Protein AF-A0A2K2EUU9-F1 (afdb_monomer)

Secondary structure (DSSP, 8-state):
-EEEEEEEEEEEEEEEEETTEEEEEEEEEEEEEEEEE-TTT-TTSTT-EEEEEEEEEEEEEEEE---S---

Solvent-accessible surface area (backbone atoms only — not comparable to full-atom values): 4408 Å² total; per-residue (Å²): 115,52,78,50,76,48,77,50,76,48,80,50,73,50,79,48,78,57,91,54,38,36,38,39,41,40,41,37,42,36,40,37,38,36,40,49,39,59,81,89,63,53,101,83,38,97,82,61,53,74,50,75,47,77,48,76,48,76,47,78,49,76,49,71,66,84,74,96,71,8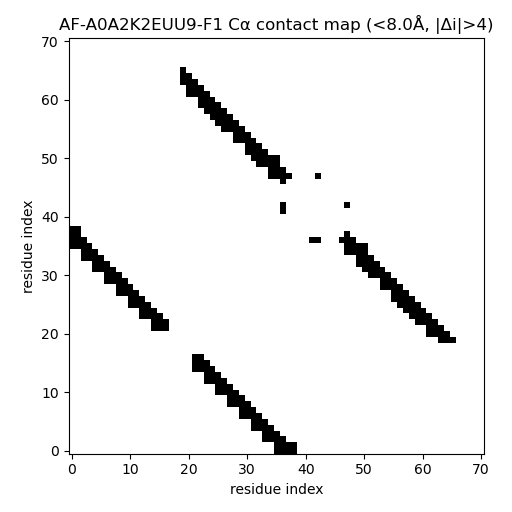7,132

Sequence (71 aa):
DEDQSYTQSWDTGLHYHSGIYSSQLIANYQRIKDYNYSSDAGRYAAGTTLDDMEQRYIQWGNNVVVGHGAV

Stru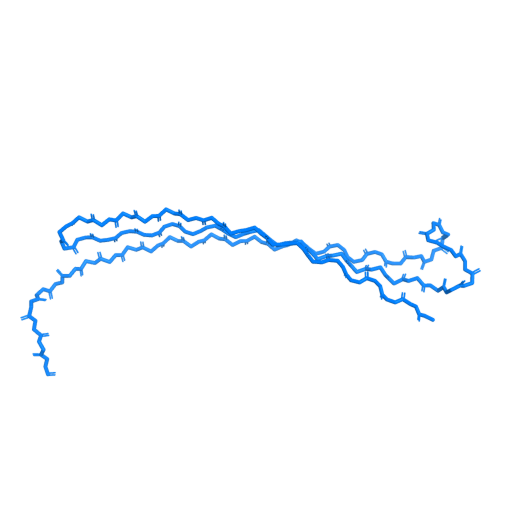cture (mmCIF, N/CA/C/O backbone):
data_AF-A0A2K2EUU9-F1
#
_entry.id   AF-A0A2K2EUU9-F1
#
loop_
_atom_site.group_PDB
_atom_site.id
_atom_site.type_symbol
_atom_site.label_atom_id
_atom_site.label_alt_id
_atom_site.label_comp_id
_atom_site.label_asym_id
_atom_site.label_entity_id
_atom_site.label_seq_id
_atom_site.pdbx_PDB_ins_code
_atom_site.Cartn_x
_atom_site.Cartn_y
_atom_site.Cartn_z
_atom_site.occupancy
_atom_site.B_iso_or_equiv
_atom_site.auth_seq_id
_atom_site.auth_comp_id
_atom_site.auth_asym_id
_atom_site.auth_atom_id
_atom_site.pdbx_PDB_model_num
ATOM 1 N N . ASP A 1 1 ? 16.192 -14.520 -28.163 1.00 52.03 1 ASP A N 1
ATOM 2 C CA . ASP A 1 1 ? 15.234 -13.816 -27.292 1.00 52.03 1 ASP A CA 1
ATOM 3 C C . ASP A 1 1 ? 15.741 -13.858 -25.879 1.00 52.03 1 ASP A C 1
ATOM 5 O O . ASP A 1 1 ? 16.175 -14.915 -25.430 1.00 52.03 1 ASP A O 1
ATOM 9 N N . GLU A 1 2 ? 15.784 -12.706 -25.230 1.00 52.34 2 GLU A N 1
ATOM 10 C CA . GLU A 1 2 ? 16.260 -12.601 -23.862 1.00 52.34 2 GLU A CA 1
ATOM 11 C C . GLU A 1 2 ? 15.285 -11.728 -23.087 1.00 52.34 2 GLU A C 1
ATOM 13 O O . GLU A 1 2 ? 14.923 -10.635 -23.524 1.00 52.34 2 GLU A O 1
ATOM 18 N N . ASP A 1 3 ? 14.805 -12.293 -21.987 1.00 60.00 3 ASP A N 1
ATOM 19 C CA . ASP A 1 3 ? 13.751 -11.736 -21.159 1.00 60.00 3 ASP A CA 1
ATOM 20 C C . ASP A 1 3 ? 14.381 -11.251 -19.852 1.00 60.00 3 ASP A C 1
ATOM 22 O O . ASP A 1 3 ? 15.054 -12.009 -19.144 1.00 60.00 3 ASP A O 1
ATOM 26 N N . GLN A 1 4 ? 14.238 -9.959 -19.566 1.00 63.62 4 GLN A N 1
ATOM 27 C CA . GLN A 1 4 ? 14.686 -9.373 -18.307 1.00 63.62 4 GLN A CA 1
ATOM 28 C C . GLN A 1 4 ? 13.487 -8.805 -17.566 1.00 63.62 4 GLN A C 1
ATOM 30 O O . GLN A 1 4 ? 13.021 -7.707 -17.874 1.00 63.62 4 GLN A O 1
ATOM 35 N N . SER A 1 5 ? 13.063 -9.526 -16.530 1.00 70.00 5 SER A N 1
ATOM 36 C CA . SER A 1 5 ? 11.988 -9.098 -15.645 1.00 70.00 5 SER A CA 1
ATOM 37 C C . SER A 1 5 ? 12.542 -8.453 -14.373 1.00 70.00 5 SER A C 1
ATOM 39 O O . SER A 1 5 ? 13.362 -9.035 -13.656 1.00 70.00 5 SER A O 1
ATOM 41 N N . TYR A 1 6 ? 12.105 -7.233 -14.072 1.00 79.12 6 TYR A N 1
ATOM 42 C CA . TYR A 1 6 ? 12.450 -6.503 -12.856 1.00 79.12 6 TYR A CA 1
ATOM 43 C C . TYR A 1 6 ? 11.195 -6.221 -12.037 1.00 79.12 6 TYR A C 1
ATOM 45 O O . TYR A 1 6 ? 10.309 -5.495 -12.480 1.00 79.12 6 TYR A O 1
ATOM 53 N N . THR A 1 7 ? 11.140 -6.760 -10.820 1.00 84.62 7 THR A N 1
ATOM 54 C CA . THR A 1 7 ? 10.014 -6.559 -9.900 1.00 84.62 7 THR A CA 1
ATOM 55 C C . THR A 1 7 ? 10.465 -5.785 -8.666 1.00 84.62 7 THR A C 1
ATOM 57 O O . THR A 1 7 ? 11.437 -6.158 -8.010 1.00 84.62 7 THR A O 1
ATOM 60 N N . GLN A 1 8 ? 9.743 -4.716 -8.335 1.00 91.06 8 GLN A N 1
ATOM 61 C CA . GLN A 1 8 ? 9.875 -3.976 -7.08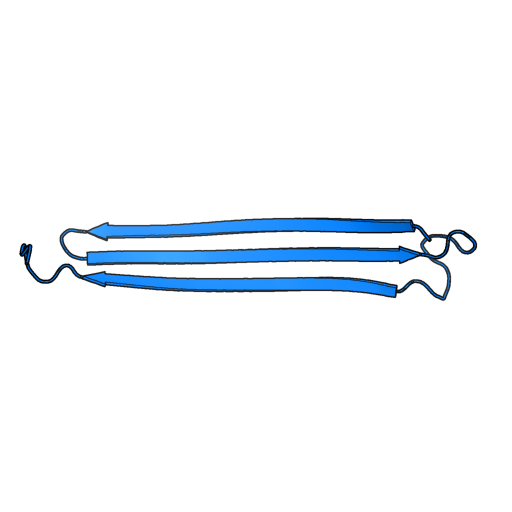1 1.00 91.06 8 GLN A CA 1
ATOM 62 C C . GLN A 1 8 ? 8.529 -3.952 -6.367 1.00 91.06 8 GLN A C 1
ATOM 64 O O . GLN A 1 8 ? 7.513 -3.635 -6.984 1.00 91.06 8 GLN A O 1
ATOM 69 N N . SER A 1 9 ? 8.527 -4.236 -5.068 1.00 92.00 9 SER A N 1
ATOM 70 C CA . SER A 1 9 ? 7.346 -4.118 -4.217 1.00 92.00 9 SER A CA 1
ATOM 71 C C . SER A 1 9 ? 7.660 -3.302 -2.966 1.00 92.00 9 SER A C 1
ATOM 73 O O . SER A 1 9 ? 8.755 -3.385 -2.404 1.00 92.00 9 SER A O 1
ATOM 75 N N . TRP A 1 10 ? 6.688 -2.501 -2.545 1.00 95.25 10 TRP A N 1
ATOM 76 C CA . TRP A 1 10 ? 6.722 -1.705 -1.328 1.00 95.25 10 TRP A CA 1
ATOM 77 C C . TRP A 1 10 ? 5.439 -1.935 -0.546 1.00 95.25 10 TRP A C 1
ATOM 79 O O . TRP A 1 10 ? 4.341 -1.704 -1.055 1.00 95.25 10 TRP A O 1
ATOM 89 N N . ASP A 1 11 ? 5.601 -2.321 0.713 1.00 95.38 11 ASP A N 1
ATOM 90 C CA . ASP A 1 11 ? 4.516 -2.619 1.636 1.00 95.38 11 ASP A CA 1
ATOM 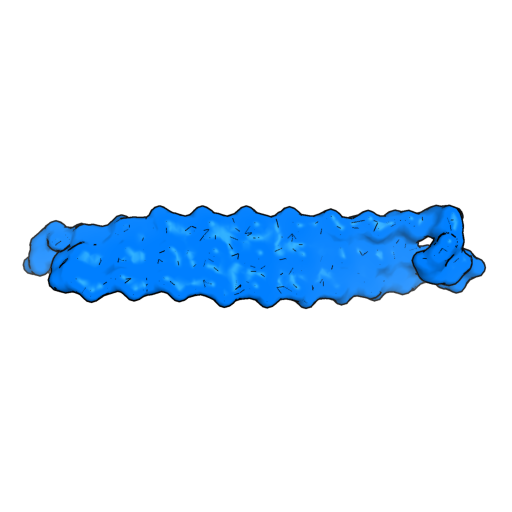91 C C . ASP A 1 11 ? 4.617 -1.704 2.852 1.00 95.38 11 ASP A C 1
ATOM 93 O O . ASP A 1 11 ? 5.684 -1.546 3.449 1.00 95.38 11 ASP A O 1
ATOM 97 N N . THR A 1 12 ? 3.500 -1.091 3.228 1.00 96.88 12 THR A N 1
ATOM 98 C CA . THR A 1 12 ? 3.402 -0.287 4.445 1.00 96.88 12 THR A CA 1
ATOM 99 C C . THR A 1 12 ? 2.057 -0.490 5.120 1.00 96.88 12 THR A C 1
ATOM 101 O O . THR A 1 12 ? 1.054 -0.801 4.475 1.00 96.88 12 THR A O 1
ATOM 104 N N . GLY A 1 1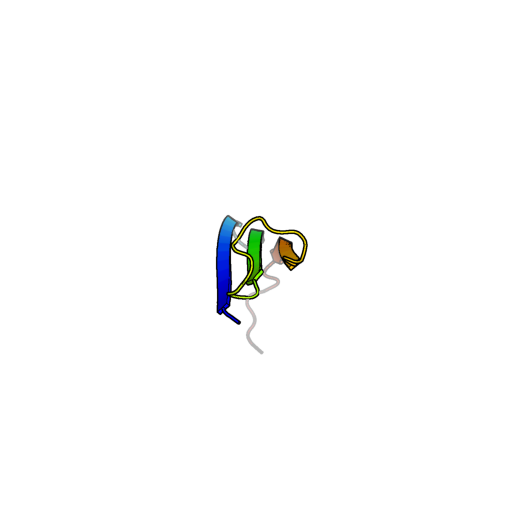3 ? 2.021 -0.311 6.436 1.00 96.06 13 GLY A N 1
ATOM 105 C CA . GLY A 1 13 ? 0.792 -0.476 7.186 1.00 96.06 13 GLY A CA 1
ATOM 106 C C . GLY A 1 13 ? 0.782 0.243 8.523 1.00 96.06 13 GLY A C 1
ATOM 107 O O . GLY A 1 13 ? 1.816 0.471 9.150 1.00 96.06 13 GLY A O 1
ATOM 108 N N . LEU A 1 14 ? -0.428 0.581 8.956 1.00 97.25 14 LEU A N 1
ATOM 109 C CA . LEU A 1 14 ? -0.743 1.110 10.273 1.00 97.25 14 LEU A CA 1
ATOM 110 C C . LEU A 1 14 ? -1.728 0.172 10.958 1.00 97.25 14 LEU A C 1
ATOM 112 O O . LEU A 1 14 ? -2.727 -0.246 10.373 1.00 97.25 14 LEU A O 1
ATOM 116 N N . HIS A 1 15 ? -1.450 -0.123 12.221 1.00 96.38 15 HIS A N 1
ATOM 117 C CA . HIS A 1 15 ? -2.290 -0.961 13.059 1.00 96.38 15 HIS A CA 1
ATOM 118 C C . HIS A 1 15 ? -2.673 -0.181 14.311 1.00 96.38 15 HIS A C 1
ATOM 120 O O . HIS A 1 15 ? -1.811 0.330 15.024 1.00 96.38 15 HIS A O 1
ATOM 126 N N . TYR A 1 16 ? -3.971 -0.106 14.577 1.00 95.75 16 TYR A N 1
ATOM 127 C CA . TYR A 1 16 ? -4.530 0.457 15.793 1.00 95.75 16 TYR A CA 1
ATOM 128 C C . TYR A 1 16 ? -5.262 -0.636 16.563 1.00 95.75 16 TYR A C 1
ATOM 130 O O . TYR A 1 16 ? -6.064 -1.380 15.998 1.00 95.75 16 TYR A O 1
ATOM 138 N N . HIS A 1 17 ? -5.011 -0.717 17.863 1.00 95.38 17 HIS A N 1
ATOM 139 C CA . HIS A 1 17 ? -5.704 -1.638 18.750 1.00 95.38 17 HIS A CA 1
ATOM 140 C C . HIS A 1 17 ? -5.998 -0.946 20.078 1.00 95.38 17 HIS A C 1
ATOM 142 O O . HIS A 1 17 ? -5.095 -0.394 20.706 1.00 95.38 17 HIS A O 1
ATOM 148 N N . SER A 1 18 ? -7.265 -0.966 20.491 1.00 93.56 18 SER A N 1
ATOM 149 C CA . SER A 1 18 ? -7.715 -0.383 21.751 1.00 93.56 18 SER A CA 1
ATOM 150 C C . SER A 1 18 ? -8.956 -1.105 22.266 1.00 93.56 18 SER A C 1
ATOM 152 O O . SER A 1 18 ? -10.049 -0.998 21.702 1.00 93.56 18 SER A O 1
ATOM 154 N N . GLY A 1 19 ? -8.785 -1.849 23.361 1.00 91.94 19 GLY A N 1
ATOM 155 C CA . GLY A 1 19 ? -9.855 -2.618 23.989 1.00 91.94 19 GLY A CA 1
ATOM 156 C C . GLY A 1 19 ? -10.482 -3.621 23.020 1.00 91.94 19 GLY A C 1
ATOM 157 O O . GLY A 1 19 ? -9.804 -4.487 22.478 1.00 91.94 19 GLY A O 1
ATOM 158 N N . ILE A 1 20 ? -11.789 -3.487 22.794 1.00 91.94 20 ILE A N 1
ATOM 159 C CA . ILE A 1 20 ? -12.550 -4.354 21.881 1.00 91.94 20 ILE A CA 1
ATOM 160 C C . ILE A 1 20 ? -12.441 -3.938 20.409 1.00 91.94 20 ILE A C 1
ATOM 162 O O . ILE A 1 20 ? -12.981 -4.633 19.554 1.00 91.94 20 ILE A O 1
ATOM 166 N N . TYR A 1 21 ? -11.781 -2.818 20.105 1.00 92.62 21 TYR A N 1
ATOM 167 C CA . TYR A 1 21 ? -11.681 -2.263 18.760 1.00 92.62 21 TYR A CA 1
ATOM 168 C C . TYR A 1 21 ? -10.283 -2.473 18.180 1.00 92.62 21 TYR A C 1
ATOM 170 O O . TYR A 1 21 ? -9.263 -2.266 18.840 1.00 92.62 21 TYR A O 1
ATOM 178 N N . SER A 1 22 ? -10.227 -2.826 16.902 1.00 95.25 22 SER A N 1
ATOM 179 C CA . SER A 1 22 ? -8.991 -2.844 16.121 1.00 95.25 22 SER A CA 1
ATOM 180 C C . SER A 1 22 ? -9.232 -2.288 14.724 1.00 95.25 22 SER A C 1
ATOM 182 O O . SER A 1 22 ? -10.310 -2.460 14.158 1.00 95.25 22 SER A O 1
ATOM 184 N N . SER A 1 23 ? -8.234 -1.599 14.182 1.00 95.25 23 SER A N 1
ATOM 185 C CA . SER A 1 23 ? -8.227 -1.086 12.814 1.00 95.25 23 SER A CA 1
ATOM 186 C C . SER A 1 23 ? -6.877 -1.375 12.173 1.00 95.25 23 SER A C 1
ATOM 188 O O . SER A 1 23 ? -5.840 -1.310 12.835 1.00 95.25 23 SER A O 1
ATOM 190 N N . GLN A 1 24 ? -6.883 -1.689 10.886 1.00 96.81 24 GLN A N 1
ATOM 191 C CA . GLN A 1 24 ? -5.684 -1.928 10.105 1.00 96.81 24 GLN A CA 1
ATOM 192 C C . GLN A 1 24 ? -5.816 -1.228 8.762 1.00 96.81 24 GLN A C 1
ATOM 194 O O . GLN A 1 24 ? -6.796 -1.433 8.049 1.00 96.81 24 GLN A O 1
ATOM 199 N N . LEU A 1 25 ? -4.812 -0.437 8.411 1.00 97.50 25 LEU A N 1
ATOM 200 C CA . LEU A 1 25 ? -4.665 0.172 7.099 1.00 97.50 25 LEU A CA 1
ATOM 201 C C . LEU A 1 25 ? -3.388 -0.375 6.469 1.00 97.50 25 LEU A C 1
ATOM 203 O O . LEU A 1 25 ? -2.310 -0.158 7.009 1.00 97.50 25 LEU A O 1
ATOM 207 N N . ILE A 1 26 ? -3.506 -1.078 5.349 1.00 97.12 26 ILE A N 1
ATOM 208 C CA . ILE A 1 26 ? -2.385 -1.607 4.568 1.00 97.12 26 ILE A CA 1
ATOM 209 C C . ILE A 1 26 ? -2.374 -0.885 3.228 1.00 97.12 26 ILE A C 1
ATOM 211 O O . ILE A 1 26 ? -3.424 -0.712 2.609 1.00 97.12 26 ILE A O 1
ATOM 215 N N . ALA A 1 27 ? -1.193 -0.505 2.763 1.00 95.56 27 ALA A N 1
ATOM 216 C CA . ALA A 1 27 ? -0.973 -0.058 1.402 1.00 95.56 27 ALA A CA 1
ATOM 217 C C . ALA A 1 27 ? 0.188 -0.840 0.787 1.00 95.56 27 ALA A C 1
ATOM 219 O O . ALA A 1 27 ? 1.235 -1.021 1.410 1.00 95.56 27 ALA A O 1
ATOM 220 N N . ASN A 1 28 ? -0.007 -1.275 -0.448 1.00 94.88 28 ASN A N 1
ATOM 221 C CA . ASN A 1 28 ? 0.991 -1.951 -1.254 1.00 94.88 28 ASN A CA 1
ATOM 222 C C . ASN A 1 28 ? 1.114 -1.244 -2.610 1.00 94.88 28 ASN A C 1
ATOM 224 O O . ASN A 1 28 ? 0.122 -0.809 -3.207 1.00 94.88 28 ASN A O 1
ATOM 228 N N . TYR A 1 29 ? 2.350 -1.130 -3.080 1.00 93.06 29 TYR A N 1
ATOM 229 C CA . TYR A 1 29 ? 2.690 -0.691 -4.425 1.00 93.06 29 TYR A CA 1
ATOM 230 C C . TYR A 1 29 ? 3.664 -1.694 -5.029 1.00 93.06 29 TYR A C 1
ATOM 232 O O . TYR A 1 29 ? 4.699 -1.989 -4.436 1.00 93.06 29 TYR A O 1
ATOM 240 N N . GLN A 1 30 ? 3.353 -2.188 -6.220 1.00 92.62 30 GLN A N 1
ATOM 241 C CA . GLN A 1 30 ? 4.202 -3.106 -6.962 1.00 92.62 30 GLN A CA 1
ATOM 242 C C . GLN A 1 30 ? 4.403 -2.590 -8.383 1.00 92.62 30 GLN A C 1
ATOM 244 O O . GLN A 1 30 ? 3.466 -2.119 -9.030 1.00 92.62 30 GLN A O 1
ATOM 249 N N . ARG A 1 31 ? 5.634 -2.700 -8.875 1.00 89.06 31 ARG A N 1
ATOM 250 C CA . 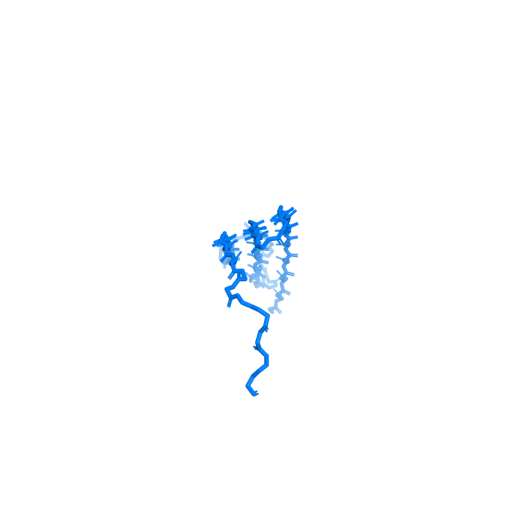ARG A 1 31 ? 6.006 -2.393 -10.251 1.00 89.06 31 ARG A CA 1
ATOM 251 C C . ARG A 1 31 ? 6.762 -3.564 -10.854 1.00 89.06 31 ARG A C 1
ATOM 253 O O . ARG A 1 31 ? 7.741 -4.029 -10.274 1.00 89.06 31 ARG A O 1
ATOM 260 N N . ILE A 1 32 ? 6.312 -4.005 -12.017 1.00 84.00 32 ILE A N 1
ATOM 261 C CA . ILE A 1 32 ? 6.899 -5.084 -12.803 1.00 84.00 32 ILE A CA 1
ATOM 262 C C . ILE A 1 32 ? 7.311 -4.474 -14.138 1.00 84.00 32 ILE A C 1
ATOM 264 O O . ILE A 1 32 ? 6.485 -3.868 -14.814 1.00 84.00 32 ILE A O 1
ATOM 268 N N . LYS A 1 33 ? 8.582 -4.606 -14.503 1.00 80.06 33 LYS A N 1
ATOM 269 C CA . LYS A 1 33 ? 9.101 -4.214 -15.814 1.00 80.06 33 LYS A CA 1
ATOM 270 C C . LYS A 1 33 ? 9.595 -5.445 -16.536 1.00 80.06 33 LYS A C 1
ATOM 272 O O . LYS A 1 33 ? 10.571 -6.034 -16.081 1.00 80.06 33 LYS A O 1
ATOM 277 N N 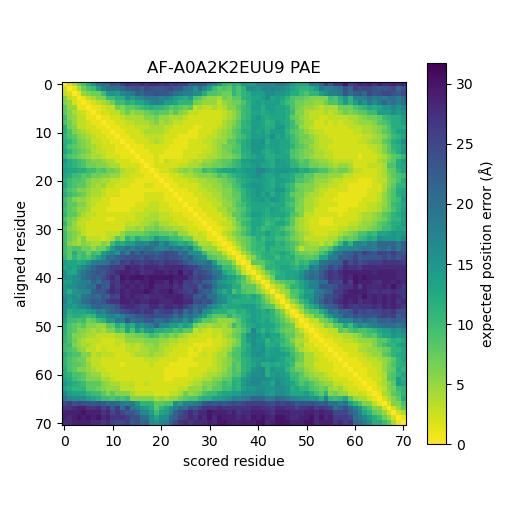. ASP A 1 34 ? 8.969 -5.763 -17.654 1.00 70.44 34 ASP A N 1
ATOM 278 C CA . ASP A 1 34 ? 9.374 -6.854 -18.528 1.00 70.44 34 ASP A CA 1
ATOM 279 C C . ASP A 1 34 ? 10.005 -6.293 -19.799 1.00 70.44 34 ASP A C 1
ATOM 281 O O . ASP A 1 34 ? 9.392 -5.514 -20.538 1.00 70.44 34 ASP A O 1
ATOM 285 N N . TYR A 1 35 ? 11.270 -6.636 -20.024 1.00 61.81 35 TYR A N 1
ATOM 286 C CA . TYR A 1 35 ? 12.005 -6.248 -21.219 1.00 61.81 35 TYR A CA 1
ATOM 287 C C . TYR A 1 35 ? 12.036 -7.420 -22.197 1.00 61.81 35 TYR A C 1
ATOM 289 O O . TYR A 1 35 ? 12.908 -8.279 -22.094 1.00 61.81 35 TYR A O 1
ATOM 297 N N . ASN A 1 36 ? 11.163 -7.390 -23.204 1.00 56.12 36 ASN A N 1
ATOM 298 C CA . ASN A 1 36 ? 11.266 -8.276 -24.359 1.00 56.12 36 ASN A CA 1
ATOM 299 C C . ASN A 1 36 ? 12.141 -7.609 -25.435 1.00 56.12 36 ASN A C 1
ATOM 301 O O . ASN A 1 36 ? 11.726 -6.639 -26.080 1.00 56.12 36 ASN A O 1
ATOM 305 N N . TYR A 1 37 ? 13.373 -8.100 -25.628 1.00 53.19 37 TYR A N 1
ATOM 306 C CA . TYR A 1 37 ? 14.243 -7.662 -26.727 1.00 53.19 37 TYR A CA 1
ATOM 307 C C . TYR A 1 37 ? 14.712 -8.833 -27.606 1.00 53.19 37 TYR A C 1
ATOM 309 O O . TYR A 1 37 ? 15.124 -9.889 -27.127 1.00 53.19 37 TYR A O 1
ATOM 317 N N . SER A 1 38 ? 14.680 -8.629 -28.928 1.00 47.28 38 SER A N 1
ATOM 318 C CA . SER A 1 38 ? 15.377 -9.491 -29.889 1.00 47.28 38 SER A CA 1
ATOM 319 C C . SER A 1 38 ? 16.879 -9.179 -29.834 1.00 47.28 38 SER A C 1
ATOM 321 O O . SER A 1 38 ? 17.280 -8.011 -29.860 1.00 47.28 38 SER A O 1
ATOM 323 N N . SER A 1 39 ? 17.717 -10.217 -29.743 1.00 50.31 39 SER A N 1
ATOM 324 C CA . SER A 1 39 ? 19.176 -10.119 -29.563 1.00 50.31 39 SER A CA 1
ATOM 325 C C . SER A 1 39 ? 19.910 -9.396 -30.699 1.00 50.31 39 SER A C 1
ATOM 327 O O . SER A 1 39 ? 21.048 -8.974 -30.505 1.00 50.31 39 SER A O 1
ATOM 329 N N . ASP A 1 40 ? 19.267 -9.210 -31.855 1.00 52.84 40 ASP A N 1
ATOM 330 C CA . ASP A 1 40 ? 19.911 -8.696 -33.070 1.00 52.84 40 ASP A CA 1
ATOM 331 C C . ASP A 1 40 ? 19.904 -7.158 -33.184 1.00 52.84 40 ASP A C 1
ATOM 333 O O . ASP A 1 40 ? 20.680 -6.600 -33.958 1.00 52.84 40 ASP A O 1
ATOM 337 N N . ALA A 1 41 ? 19.062 -6.449 -32.416 1.00 54.09 41 ALA A N 1
ATOM 338 C CA . ALA A 1 41 ? 18.837 -5.005 -32.597 1.00 54.09 41 ALA A CA 1
ATOM 339 C C . ALA A 1 41 ? 19.266 -4.128 -31.399 1.00 54.09 41 ALA A C 1
ATOM 341 O O . ALA A 1 41 ? 19.436 -2.917 -31.536 1.00 54.09 41 ALA A O 1
ATOM 342 N N . GLY A 1 42 ? 19.511 -4.721 -30.228 1.00 50.78 42 GLY A N 1
ATOM 343 C CA . GLY A 1 42 ? 19.921 -3.992 -29.026 1.00 50.78 42 GLY A CA 1
ATOM 344 C C . GLY A 1 42 ? 18.782 -3.238 -28.321 1.00 50.78 42 GLY A C 1
ATOM 345 O O . GLY A 1 42 ? 17.730 -2.942 -28.884 1.00 50.78 42 GLY A O 1
ATOM 346 N N . ARG A 1 43 ? 19.017 -2.906 -27.044 1.00 51.12 43 ARG A N 1
ATOM 347 C CA . ARG A 1 43 ? 18.027 -2.438 -26.048 1.00 51.12 43 ARG A CA 1
ATOM 348 C C . ARG A 1 43 ? 17.236 -1.161 -26.413 1.00 51.12 43 ARG A C 1
ATOM 350 O O . ARG A 1 43 ? 16.272 -0.842 -25.724 1.00 51.12 43 ARG A O 1
ATOM 357 N N . TYR A 1 44 ? 17.624 -0.436 -27.466 1.00 55.12 44 TYR A N 1
ATOM 358 C CA . TYR A 1 44 ? 17.028 0.849 -27.875 1.00 55.12 44 TYR A CA 1
ATOM 359 C C . TYR A 1 44 ? 16.576 0.898 -29.347 1.00 55.12 44 TYR A C 1
ATOM 361 O O . TYR A 1 44 ? 16.249 1.977 -29.842 1.00 55.12 44 TYR A O 1
ATOM 369 N N . ALA A 1 45 ? 16.581 -0.226 -30.070 1.00 48.44 45 ALA A N 1
ATOM 370 C CA . ALA A 1 45 ? 16.144 -0.255 -31.465 1.00 48.44 45 ALA A CA 1
ATOM 371 C C . ALA A 1 45 ? 14.617 -0.354 -31.609 1.00 48.44 45 ALA A C 1
ATOM 373 O O . ALA A 1 45 ? 13.918 -0.880 -30.743 1.00 48.44 45 ALA A O 1
ATOM 374 N N . ALA A 1 46 ? 14.103 0.155 -32.733 1.00 45.75 46 ALA A N 1
ATOM 375 C CA . ALA A 1 46 ? 12.685 0.119 -33.076 1.00 45.75 46 ALA A CA 1
ATOM 376 C C . ALA A 1 46 ? 12.197 -1.339 -33.183 1.00 45.75 46 ALA A C 1
ATOM 378 O O . ALA A 1 46 ? 12.545 -2.040 -34.130 1.00 45.75 46 ALA A O 1
ATOM 379 N N . GLY A 1 47 ? 11.418 -1.786 -32.192 1.00 49.59 47 GLY A N 1
ATOM 380 C CA . GLY A 1 47 ? 10.904 -3.158 -32.092 1.00 49.59 47 GLY A CA 1
ATOM 381 C C . GLY A 1 47 ? 10.899 -3.751 -30.678 1.00 49.59 47 GLY A C 1
ATOM 382 O O . GLY A 1 47 ? 10.402 -4.858 -30.505 1.00 49.59 47 GLY A O 1
ATOM 383 N N . THR A 1 48 ? 11.425 -3.050 -29.668 1.00 52.44 48 THR A N 1
ATOM 384 C CA . THR A 1 48 ? 11.345 -3.484 -28.265 1.00 52.44 48 THR A CA 1
ATOM 385 C C . THR A 1 48 ? 9.955 -3.208 -27.680 1.00 52.44 48 THR A C 1
ATOM 387 O O . THR A 1 48 ? 9.451 -2.085 -27.748 1.00 52.44 48 THR A O 1
ATOM 390 N N . THR A 1 49 ? 9.321 -4.227 -27.096 1.00 56.06 49 THR A N 1
ATOM 391 C CA . THR A 1 49 ? 8.100 -4.064 -26.293 1.00 56.06 49 THR A CA 1
ATOM 392 C C . THR A 1 49 ? 8.498 -4.049 -24.823 1.00 56.06 49 THR A C 1
ATOM 394 O O . THR A 1 49 ? 9.056 -5.018 -24.310 1.00 56.06 49 THR A O 1
ATOM 397 N N . LEU A 1 50 ? 8.274 -2.912 -24.166 1.00 60.91 50 LEU A N 1
ATOM 398 C CA . LEU A 1 50 ? 8.442 -2.760 -22.725 1.00 60.91 50 LEU A CA 1
ATOM 399 C C . LEU A 1 50 ? 7.068 -2.903 -22.077 1.00 60.91 50 LEU A C 1
ATOM 401 O O . LEU A 1 50 ? 6.235 -2.008 -22.239 1.00 60.91 50 LEU A O 1
ATOM 405 N N . ASP A 1 51 ? 6.867 -3.973 -21.317 1.00 65.81 51 ASP A N 1
ATOM 406 C CA . ASP A 1 51 ? 5.663 -4.136 -20.509 1.00 65.81 51 ASP A CA 1
ATOM 407 C C . ASP A 1 51 ? 5.957 -3.618 -19.092 1.00 65.81 51 ASP A C 1
ATOM 409 O O . ASP A 1 51 ? 6.649 -4.253 -18.299 1.00 65.81 51 ASP A O 1
ATOM 413 N N . ASP A 1 52 ? 5.485 -2.404 -18.786 1.00 74.19 52 ASP A N 1
ATOM 414 C CA . ASP A 1 52 ? 5.586 -1.780 -17.456 1.00 74.19 52 ASP A CA 1
ATOM 415 C C . ASP A 1 52 ? 4.219 -1.857 -16.769 1.00 74.19 52 ASP A C 1
ATOM 417 O O . ASP A 1 52 ? 3.288 -1.121 -17.106 1.00 74.19 52 ASP A O 1
ATOM 421 N N . MET A 1 53 ? 4.082 -2.789 -15.828 1.00 80.88 53 MET A N 1
ATOM 422 C CA . MET A 1 53 ? 2.863 -3.002 -15.059 1.00 80.88 53 MET A CA 1
ATOM 423 C C . MET A 1 53 ? 3.021 -2.425 -13.656 1.00 80.88 53 MET A C 1
ATOM 425 O O . MET A 1 53 ? 3.909 -2.809 -12.896 1.00 80.88 53 MET A O 1
ATOM 429 N N . GLU A 1 54 ? 2.095 -1.548 -13.279 1.00 88.69 54 GLU A N 1
ATOM 430 C CA . GLU A 1 54 ? 1.974 -1.049 -11.913 1.00 88.69 54 GLU A CA 1
ATOM 431 C C . GLU A 1 54 ? 0.701 -1.581 -11.259 1.00 88.69 54 GLU A C 1
ATOM 433 O O . GLU A 1 54 ? -0.391 -1.497 -11.823 1.00 88.69 54 GLU A O 1
ATOM 438 N N . GLN A 1 55 ? 0.830 -2.082 -10.034 1.00 88.50 55 GLN A N 1
ATOM 439 C CA . GLN A 1 55 ? -0.281 -2.515 -9.199 1.00 88.50 55 GLN A CA 1
ATOM 440 C C . GLN A 1 55 ? -0.253 -1.748 -7.883 1.00 88.50 55 GLN A C 1
ATOM 442 O O . GLN A 1 55 ? 0.800 -1.523 -7.286 1.00 88.50 55 GLN A O 1
ATOM 447 N N . ARG A 1 56 ? -1.427 -1.291 -7.448 1.00 93.75 56 ARG A N 1
ATOM 448 C CA . ARG A 1 56 ? -1.589 -0.531 -6.207 1.00 93.75 56 ARG A CA 1
ATOM 449 C C . ARG A 1 56 ? -2.768 -1.096 -5.451 1.00 93.75 56 ARG A C 1
ATOM 451 O O . ARG A 1 56 ? -3.844 -1.253 -6.026 1.00 93.75 56 ARG A O 1
ATOM 458 N N . TYR A 1 57 ? -2.572 -1.361 -4.171 1.00 93.19 57 TYR A N 1
ATOM 459 C CA . TYR A 1 57 ? -3.608 -1.909 -3.318 1.00 93.19 57 TYR A CA 1
ATOM 460 C C . TYR A 1 57 ? -3.665 -1.157 -1.994 1.00 93.19 57 TYR A C 1
ATOM 462 O O . TYR A 1 57 ? -2.635 -0.864 -1.392 1.00 93.19 57 TYR A O 1
ATOM 470 N N . ILE A 1 58 ? -4.879 -0.836 -1.549 1.00 96.31 58 ILE A N 1
ATOM 471 C CA . ILE A 1 58 ? -5.142 -0.267 -0.228 1.00 96.31 58 ILE A CA 1
ATOM 472 C C . ILE A 1 58 ? -6.230 -1.112 0.425 1.00 96.31 58 ILE A C 1
ATOM 474 O O . ILE A 1 58 ? -7.315 -1.273 -0.135 1.00 96.31 58 ILE A O 1
ATOM 478 N N . GLN A 1 59 ? -5.948 -1.613 1.624 1.00 97.19 59 GLN A N 1
ATOM 479 C CA . GLN A 1 59 ? -6.905 -2.320 2.462 1.00 97.19 59 GLN A CA 1
ATOM 480 C C . GLN A 1 59 ? -7.129 -1.547 3.743 1.00 97.19 59 GLN A C 1
ATOM 482 O O . GLN A 1 59 ? -6.176 -1.231 4.451 1.00 97.19 59 GLN A O 1
ATOM 487 N N . TRP A 1 60 ? -8.389 -1.316 4.084 1.00 97.06 60 TRP A N 1
ATOM 488 C CA . TRP A 1 60 ? -8.756 -0.791 5.388 1.00 97.06 60 TRP A CA 1
ATOM 489 C C . TRP A 1 60 ? -9.771 -1.721 6.045 1.00 97.06 60 TRP A C 1
ATOM 491 O O . TRP A 1 60 ? -10.866 -1.928 5.526 1.00 97.06 60 TRP A O 1
ATOM 501 N N . GLY A 1 61 ? -9.374 -2.319 7.165 1.00 95.88 61 GLY A N 1
ATOM 502 C CA . GLY A 1 61 ? -10.183 -3.249 7.941 1.00 95.88 61 GLY A CA 1
ATOM 503 C C . GLY A 1 61 ? -10.420 -2.726 9.350 1.00 95.88 61 GLY A C 1
ATOM 504 O O . GLY A 1 61 ? -9.527 -2.147 9.963 1.00 95.88 61 GLY A O 1
ATOM 505 N N . ASN A 1 62 ? -11.621 -2.955 9.874 1.00 94.38 62 ASN A N 1
ATOM 506 C CA . ASN A 1 62 ? -11.982 -2.656 11.256 1.00 94.38 62 ASN A CA 1
ATOM 507 C C . ASN A 1 62 ? -12.623 -3.898 11.867 1.00 94.38 62 ASN A C 1
ATOM 509 O O . ASN A 1 62 ? -13.372 -4.600 11.191 1.00 94.38 62 ASN A O 1
ATOM 513 N N . ASN A 1 63 ? -12.345 -4.157 13.137 1.00 91.00 63 ASN A N 1
ATOM 514 C CA . ASN A 1 63 ? -12.908 -5.285 13.859 1.00 91.00 63 ASN A CA 1
ATOM 515 C C . ASN A 1 63 ? -13.325 -4.865 15.273 1.00 91.00 63 ASN A C 1
ATOM 517 O O . ASN A 1 63 ? -12.622 -4.091 15.930 1.00 91.00 63 ASN A O 1
ATOM 521 N N . VAL A 1 64 ? -14.468 -5.392 15.720 1.00 90.12 64 VAL A N 1
ATOM 522 C CA . VAL A 1 64 ? -15.050 -5.148 17.043 1.00 90.12 64 VAL A CA 1
ATOM 523 C C . VAL A 1 64 ? -15.375 -6.482 17.693 1.00 90.12 64 VAL A C 1
ATOM 525 O O . VAL A 1 64 ? -16.135 -7.276 17.143 1.00 90.12 64 VAL A O 1
ATOM 528 N N . VAL A 1 65 ? -14.830 -6.722 18.879 1.00 86.81 65 VAL A N 1
ATOM 529 C CA . VAL A 1 65 ? -15.152 -7.918 19.659 1.00 86.81 65 VAL A CA 1
ATOM 530 C C . VAL A 1 65 ? -16.530 -7.743 20.297 1.00 86.81 65 VAL A C 1
ATOM 532 O O . VAL A 1 65 ? -16.720 -6.887 21.160 1.00 86.81 65 VAL A O 1
ATOM 535 N N . VAL A 1 66 ? -17.492 -8.572 19.887 1.00 81.19 66 VAL A N 1
ATOM 536 C CA . VAL A 1 66 ? -18.839 -8.642 20.473 1.00 81.19 66 VAL A CA 1
ATOM 537 C C . VAL A 1 66 ? -18.985 -9.921 21.302 1.00 81.19 66 VAL A C 1
ATOM 539 O O . VAL A 1 66 ? -19.396 -10.963 20.808 1.00 81.19 66 VAL A O 1
ATOM 542 N N . GLY A 1 67 ? -18.642 -9.818 22.591 1.00 69.88 67 GLY A N 1
ATOM 543 C CA . GLY A 1 67 ? -18.792 -10.887 23.586 1.00 69.88 67 GLY A CA 1
ATOM 544 C C . GLY A 1 67 ? -17.559 -11.784 23.773 1.00 69.88 67 GLY A C 1
ATOM 545 O O . GLY A 1 67 ? -16.752 -11.970 22.868 1.00 69.88 67 GLY A O 1
ATOM 546 N N . HIS A 1 68 ? -17.420 -12.352 24.976 1.00 65.06 68 HIS A N 1
ATOM 547 C CA . HIS A 1 68 ? -16.482 -13.440 25.279 1.00 65.06 68 HIS A CA 1
ATOM 548 C C . HIS A 1 68 ? -17.257 -14.764 25.247 1.00 65.06 68 HIS A C 1
ATOM 550 O O . HIS A 1 68 ? -17.714 -15.236 26.286 1.00 65.06 68 HIS A O 1
ATOM 556 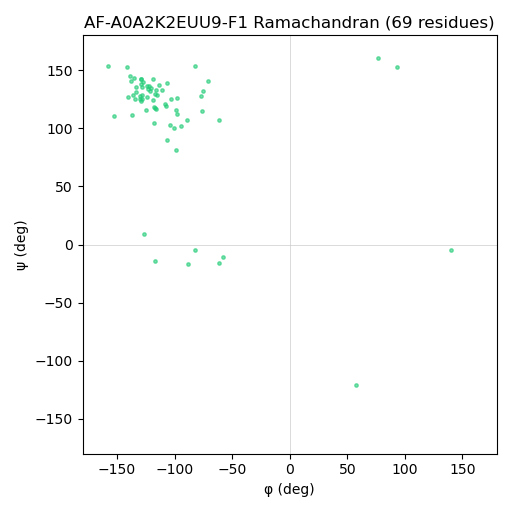N N . GLY A 1 69 ? -17.489 -15.328 24.062 1.00 52.06 69 GLY A N 1
ATOM 557 C CA . GLY A 1 69 ? -18.264 -16.562 23.921 1.00 52.06 69 GLY A CA 1
ATOM 558 C C . GLY A 1 69 ? -17.628 -17.515 22.924 1.00 52.06 69 GLY A C 1
ATOM 559 O O . GLY A 1 69 ? -17.620 -17.231 21.730 1.00 52.06 69 GLY A O 1
ATOM 560 N N . ALA A 1 70 ? -17.112 -18.640 23.421 1.00 42.78 70 ALA A N 1
ATOM 561 C CA . ALA A 1 70 ? -17.008 -19.854 22.622 1.00 42.78 70 ALA A CA 1
ATOM 562 C C . ALA A 1 70 ? -18.425 -20.415 22.425 1.00 42.78 70 ALA A C 1
ATOM 564 O O . ALA A 1 70 ? -19.226 -20.384 23.364 1.00 42.78 70 ALA A O 1
ATOM 565 N N . VAL A 1 71 ? -18.713 -20.926 21.231 1.00 47.50 71 VAL A N 1
ATOM 566 C CA . VAL A 1 71 ? -19.748 -21.951 21.045 1.00 47.50 71 VAL A CA 1
ATOM 567 C C . VAL A 1 71 ? -19.029 -23.271 20.837 1.00 47.50 71 VAL A C 1
ATOM 569 O O . VAL A 1 71 ? -18.036 -23.253 20.074 1.00 47.50 71 VAL A O 1
#

Organism: NCBI:txid84032

Nearest PDB structures (foldseek):
  7nsu-assembly1_F  TM=8.385E-01  e=2.953E-05  Escherichia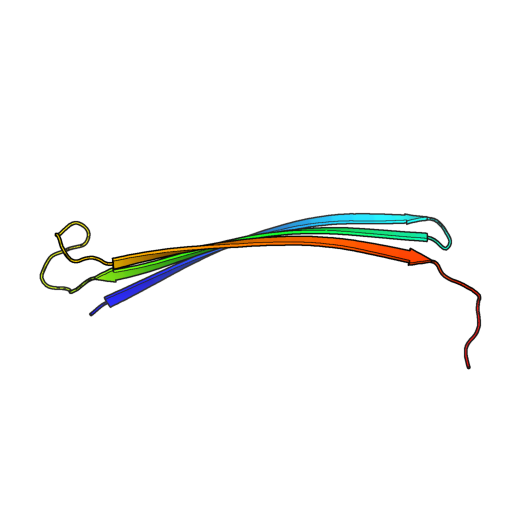 coli K-12
  3m8d-assembly1_A  TM=8.182E-01  e=5.802E-05  Escherichia coli
  2gsk-assembly1_A  TM=7.953E-01  e=5.802E-05  Escherichia coli
  6h03-assembly1_G  TM=2.730E-01  e=5.611E+00  Homo sapiens
  6h04-assembly1_C  TM=1.887E-01  e=9.001E+00  Homo sapiens

Foldseek 3Di:
DDKDKDKDKDKDKDWDDDDQKIKIKIKMKMWIWIWDDDPPADRPDDPIDIDIDIDIDIDIDMGGDDDDDDD

InterPro domains:
  IPR036942 TonB-dependent receptor-like, beta-barrel domain superfamily [G3DSA:2.40.170.20] (1-71)

Radius of gyration: 22.13 Å; Cα contacts (8 Å, |Δi|>4): 129; chains: 1; bounding box: 40×23×58 Å

Mean predicted aligned error: 10.78 Å

pLDDT: mean 77.51, std 18.82, range [42.78, 97.5]